Protein AF-B6JCN3-F1 (afdb_monomer_lite)

Foldseek 3Di:
DDDDDDDDDPPPPDDDPFDFFDWDFDQDPVRDTDTDTDGDPPGPCRVVSVVVNVVVVLVVQQVVCCVVPVGRPDDPDD

Structure (mmCIF, N/CA/C/O backbone):
data_AF-B6JCN3-F1
#
_entry.id   AF-B6JCN3-F1
#
loop_
_atom_site.group_PDB
_atom_site.id
_atom_site.type_symbol
_atom_site.label_atom_id
_atom_site.label_alt_id
_atom_site.label_comp_id
_atom_site.label_asym_id
_atom_site.label_entity_id
_atom_site.label_seq_id
_atom_site.pdbx_PDB_ins_code
_atom_site.Cartn_x
_atom_site.Cartn_y
_atom_site.Cartn_z
_atom_site.occupancy
_atom_site.B_iso_or_equiv
_atom_site.auth_seq_id
_atom_site.auth_comp_id
_atom_site.auth_asym_id
_atom_site.auth_atom_id
_atom_site.pdbx_PDB_model_num
ATOM 1 N N . MET A 1 1 ? 19.628 34.946 -17.865 1.00 34.47 1 MET A N 1
ATOM 2 C CA . MET A 1 1 ? 18.150 34.872 -17.937 1.00 34.47 1 MET A CA 1
ATOM 3 C C . MET A 1 1 ? 17.703 33.514 -17.414 1.00 34.47 1 MET A C 1
ATOM 5 O O . MET A 1 1 ? 17.998 32.511 -18.047 1.00 34.47 1 MET A O 1
ATOM 9 N N . ALA A 1 2 ? 17.076 33.458 -16.237 1.00 47.19 2 ALA A N 1
ATOM 10 C CA . ALA A 1 2 ? 16.628 32.203 -15.629 1.00 47.19 2 ALA A CA 1
ATOM 11 C C . ALA A 1 2 ? 15.155 31.939 -15.980 1.00 47.19 2 ALA A C 1
ATOM 13 O O . ALA A 1 2 ? 14.296 32.787 -15.743 1.00 47.19 2 ALA A O 1
ATOM 14 N N . LYS A 1 3 ? 14.859 30.773 -16.565 1.00 42.44 3 LYS A N 1
ATOM 15 C CA . LYS A 1 3 ? 13.501 30.365 -16.949 1.00 42.44 3 LYS A CA 1
ATOM 16 C C . LYS A 1 3 ? 12.824 29.674 -15.765 1.00 42.44 3 LYS A C 1
ATOM 18 O O . LYS A 1 3 ? 13.121 28.521 -15.468 1.00 42.44 3 LYS A O 1
ATOM 23 N N . VAL A 1 4 ? 11.914 30.375 -15.093 1.00 47.00 4 VAL A N 1
ATOM 24 C CA . VAL A 1 4 ? 11.113 29.805 -14.001 1.00 47.00 4 VAL A CA 1
ATOM 25 C C . VAL A 1 4 ? 9.878 29.132 -14.595 1.00 47.00 4 VAL A C 1
ATOM 27 O O . VAL A 1 4 ? 8.987 29.793 -15.123 1.00 47.00 4 VAL A O 1
ATOM 30 N N . VAL A 1 5 ? 9.822 27.802 -14.524 1.00 48.03 5 VAL A N 1
ATOM 31 C CA . VAL A 1 5 ? 8.641 27.023 -14.921 1.00 48.03 5 VAL A CA 1
ATOM 32 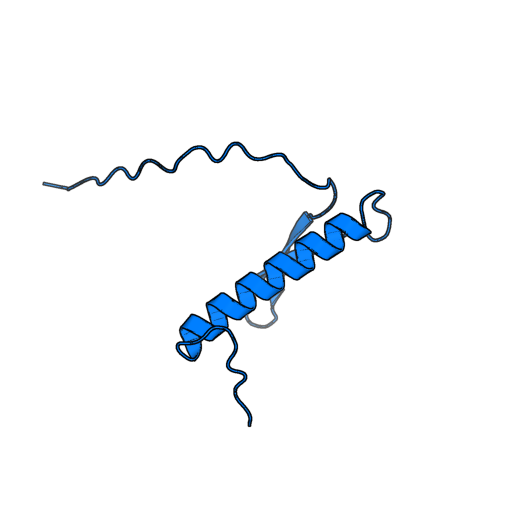C C . VAL A 1 5 ? 7.772 26.800 -13.687 1.00 48.03 5 VAL A C 1
ATOM 34 O O . VAL A 1 5 ? 8.052 25.933 -12.861 1.00 48.03 5 VAL A O 1
ATOM 37 N N . VAL A 1 6 ? 6.706 27.589 -13.552 1.00 51.69 6 VAL A N 1
ATOM 38 C CA . VAL A 1 6 ? 5.732 27.438 -12.463 1.00 51.69 6 VAL A CA 1
ATOM 39 C C . VAL A 1 6 ? 4.704 26.381 -12.865 1.00 51.69 6 VAL A C 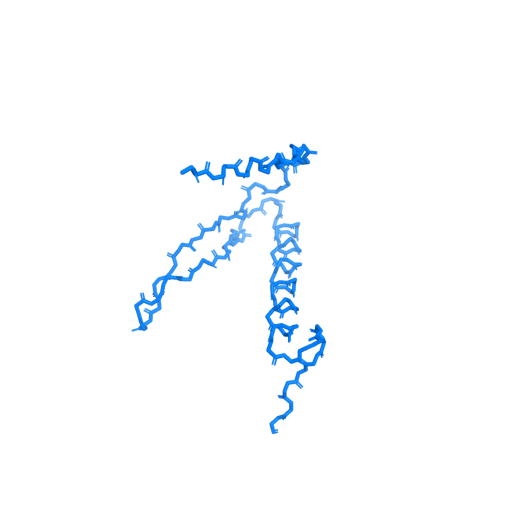1
ATOM 41 O O . VAL A 1 6 ? 3.732 26.662 -13.565 1.00 51.69 6 VAL A O 1
ATOM 44 N N . LYS A 1 7 ? 4.914 25.133 -12.437 1.00 48.53 7 LYS A N 1
ATOM 45 C CA . LYS A 1 7 ? 3.920 24.066 -12.602 1.00 48.53 7 LYS A CA 1
ATOM 46 C C . LYS A 1 7 ? 2.832 24.230 -11.536 1.00 48.53 7 LYS A C 1
ATOM 48 O O . LYS A 1 7 ? 3.077 23.996 -10.356 1.00 48.53 7 LYS A O 1
ATOM 53 N N . LYS A 1 8 ? 1.623 24.633 -11.945 1.00 48.16 8 LYS A N 1
ATOM 54 C CA . LYS A 1 8 ? 0.435 24.617 -11.076 1.00 48.16 8 LYS A CA 1
ATOM 55 C C . LYS A 1 8 ? 0.076 23.164 -10.760 1.00 48.16 8 LYS A C 1
ATOM 57 O O . LYS A 1 8 ? -0.429 22.445 -11.617 1.00 48.16 8 LYS A O 1
ATOM 62 N N . PHE A 1 9 ? 0.338 22.731 -9.532 1.00 50.28 9 PHE A N 1
ATOM 63 C CA . PHE A 1 9 ? -0.224 21.490 -9.013 1.00 50.28 9 PHE A CA 1
ATOM 64 C C . PHE A 1 9 ? -1.709 21.734 -8.741 1.00 50.28 9 PHE A C 1
ATOM 66 O O . PHE A 1 9 ? -2.061 22.591 -7.929 1.00 50.28 9 PHE A O 1
ATOM 73 N N . GLY A 1 10 ? -2.581 21.030 -9.466 1.00 42.56 10 GLY A N 1
ATOM 74 C CA . GLY A 1 10 ? -4.018 21.068 -9.218 1.00 42.56 10 GLY A CA 1
ATOM 75 C C . GLY A 1 10 ? -4.295 20.756 -7.749 1.00 42.56 10 GLY A C 1
ATOM 76 O O . GLY A 1 10 ? -3.747 19.800 -7.199 1.00 42.56 10 GLY A O 1
ATOM 77 N N . ARG A 1 11 ? -5.117 21.586 -7.099 1.00 51.72 11 ARG A N 1
ATOM 78 C CA . ARG A 1 11 ? -5.629 21.304 -5.757 1.00 51.72 11 ARG A CA 1
ATOM 79 C C . ARG A 1 11 ? -6.507 20.063 -5.855 1.00 51.72 11 ARG A C 1
ATOM 81 O O . ARG A 1 11 ? -7.683 20.159 -6.186 1.00 51.72 11 ARG A O 1
ATOM 88 N N . ALA A 1 12 ? -5.924 18.903 -5.576 1.00 51.78 12 ALA A N 1
ATOM 89 C CA . ALA A 1 12 ? -6.681 17.697 -5.304 1.00 51.78 12 ALA A CA 1
ATOM 90 C C . ALA A 1 12 ? -7.395 17.898 -3.961 1.00 51.78 12 ALA A C 1
ATOM 92 O O . ALA A 1 12 ? -6.880 17.562 -2.897 1.00 51.78 12 ALA A O 1
ATOM 93 N N . GLY A 1 13 ? -8.571 18.519 -4.009 1.00 63.44 13 GLY A N 1
ATOM 94 C CA . GLY A 1 13 ? -9.559 18.354 -2.960 1.00 63.44 13 GLY A CA 1
ATOM 95 C C . GLY A 1 13 ? -10.026 16.905 -3.004 1.00 63.44 13 GLY A C 1
ATOM 96 O O . GLY A 1 13 ? -10.783 16.532 -3.891 1.00 63.44 13 GLY A O 1
ATOM 97 N N . ALA A 1 14 ? -9.545 16.076 -2.082 1.00 49.34 14 ALA A N 1
ATOM 98 C CA . ALA A 1 14 ? -10.075 14.736 -1.879 1.00 49.34 14 ALA A CA 1
ATOM 99 C C . ALA A 1 14 ? -9.930 14.351 -0.402 1.00 49.34 14 ALA A C 1
ATOM 101 O O . ALA A 1 14 ? -8.824 14.306 0.132 1.00 49.34 14 ALA A O 1
ATOM 102 N N . LYS A 1 15 ? -11.101 14.172 0.226 1.00 51.22 15 LYS A N 1
ATOM 103 C CA . LYS A 1 15 ? -11.427 13.637 1.560 1.00 51.22 15 LYS A CA 1
ATOM 104 C C . LYS A 1 15 ? -10.234 13.085 2.348 1.00 51.22 15 LYS A C 1
ATOM 106 O O . LYS A 1 15 ? -9.602 12.147 1.884 1.00 51.22 15 LYS A O 1
ATOM 111 N N . LYS A 1 16 ? -9.998 13.588 3.569 1.00 55.66 16 LYS A N 1
ATOM 112 C CA . LYS A 1 16 ? -9.153 12.903 4.568 1.00 55.66 16 LYS A CA 1
ATOM 113 C C . LYS A 1 16 ? -9.765 11.520 4.850 1.00 55.66 16 LYS A C 1
ATOM 115 O O . LYS A 1 16 ? -10.870 11.514 5.390 1.00 55.66 16 LYS A O 1
ATOM 120 N N . PRO A 1 17 ? -9.113 10.383 4.547 1.00 54.59 17 PRO A N 1
ATOM 121 C CA . PRO A 1 17 ? -9.625 9.091 4.975 1.00 54.59 17 PRO A CA 1
ATOM 122 C C . PRO A 1 17 ? -8.736 8.502 6.078 1.00 54.59 17 PRO A C 1
ATOM 124 O O . PRO A 1 17 ? -7.515 8.447 5.932 1.00 54.59 17 PRO A O 1
ATOM 127 N N . ALA A 1 18 ? -9.417 8.068 7.138 1.00 53.56 18 ALA A N 1
ATOM 128 C CA . ALA A 1 18 ? -8.988 7.222 8.251 1.00 53.56 18 ALA A CA 1
ATOM 129 C C . ALA A 1 18 ? -7.862 7.773 9.160 1.00 53.56 18 ALA A C 1
ATOM 131 O O . ALA A 1 18 ? -6.727 8.053 8.771 1.00 53.56 18 ALA A O 1
ATOM 132 N N . GLY A 1 19 ? -8.240 8.023 10.414 1.00 52.88 19 GLY A N 1
ATOM 133 C CA . GLY A 1 19 ? -7.534 8.869 11.376 1.00 52.88 19 GLY A CA 1
ATOM 134 C C . GLY A 1 19 ? -6.321 8.251 12.069 1.00 52.88 19 GLY A C 1
ATOM 135 O O . GLY A 1 19 ? -5.883 8.825 13.063 1.00 52.88 19 GLY A O 1
ATOM 136 N N . SER A 1 20 ? -5.757 7.133 11.598 1.00 56.84 20 SER A N 1
ATOM 137 C CA . SER A 1 20 ? -4.716 6.434 12.370 1.00 56.84 20 SER A CA 1
ATOM 138 C C . SER A 1 20 ? -3.441 6.059 11.615 1.00 56.84 20 SER A C 1
ATOM 140 O O . SER A 1 20 ? -2.438 5.717 12.246 1.00 56.84 20 SER A O 1
ATOM 142 N N . VAL A 1 21 ? -3.388 6.195 10.284 1.00 57.12 21 VAL A N 1
ATOM 143 C CA . VAL A 1 21 ? -2.137 5.911 9.558 1.00 57.12 21 VAL A CA 1
ATOM 144 C C . VAL A 1 21 ? -1.101 7.010 9.818 1.00 57.12 21 VAL A C 1
ATOM 146 O O . VAL A 1 21 ? -1.061 8.050 9.155 1.00 57.12 21 VAL A O 1
ATOM 149 N N . LYS A 1 22 ? -0.212 6.768 10.784 1.00 67.25 22 LYS A N 1
ATOM 150 C CA . LYS A 1 22 ? 0.914 7.649 11.116 1.00 67.25 22 LYS A CA 1
ATOM 151 C C . LYS A 1 22 ? 2.121 7.250 10.279 1.00 67.25 22 LYS A C 1
ATOM 153 O O . LYS A 1 22 ? 2.498 6.084 10.226 1.00 67.25 22 LYS A O 1
ATOM 158 N N . SER A 1 23 ? 2.786 8.214 9.649 1.00 66.19 23 SER A N 1
ATOM 159 C CA . SER A 1 23 ? 4.084 7.944 9.027 1.00 66.19 23 SER A CA 1
ATOM 160 C C . SER A 1 23 ? 5.209 8.183 10.023 1.00 66.19 23 SER A C 1
ATOM 162 O O . SER A 1 23 ? 5.363 9.306 10.503 1.00 66.19 23 SER A O 1
ATOM 164 N N . LYS A 1 24 ? 6.016 7.159 10.292 1.00 71.75 24 LYS A N 1
ATOM 165 C CA . LYS A 1 24 ? 7.239 7.266 11.091 1.00 71.75 24 LYS A CA 1
ATOM 166 C C . LYS A 1 24 ? 8.454 7.214 10.170 1.00 71.75 24 LYS A C 1
ATOM 168 O O . LYS A 1 24 ? 8.454 6.503 9.169 1.00 71.75 24 LYS A O 1
ATOM 173 N N . ILE A 1 25 ? 9.486 7.988 10.488 1.00 76.06 25 ILE A N 1
ATOM 174 C CA . ILE A 1 25 ? 10.791 7.867 9.834 1.00 76.06 25 ILE A CA 1
ATOM 175 C C . ILE A 1 25 ? 11.620 6.929 10.703 1.00 76.06 25 ILE A C 1
ATOM 177 O O . ILE A 1 25 ? 11.823 7.208 11.880 1.00 76.06 25 ILE A O 1
ATOM 181 N N . VAL A 1 26 ? 12.063 5.819 10.126 1.00 75.56 26 VAL A N 1
ATOM 182 C CA . VAL A 1 26 ? 12.925 4.836 10.782 1.00 75.56 26 VAL A CA 1
ATOM 183 C C . VAL A 1 26 ? 14.302 4.924 10.140 1.00 75.56 26 VAL A C 1
ATOM 185 O O . VAL A 1 26 ? 14.410 5.031 8.917 1.00 75.56 26 VAL A O 1
ATOM 188 N N . VAL A 1 27 ? 15.351 4.926 10.956 1.00 76.56 27 VAL A N 1
ATOM 189 C CA . VAL A 1 27 ? 16.736 4.887 10.478 1.00 76.56 27 VAL A CA 1
ATOM 190 C C . VAL A 1 27 ? 17.169 3.428 10.440 1.00 76.56 27 VAL A C 1
ATOM 192 O O . VAL A 1 27 ? 17.110 2.743 11.458 1.00 76.56 27 VAL A O 1
ATOM 195 N N . GLY A 1 28 ? 17.531 2.945 9.253 1.00 75.06 28 GLY A N 1
ATOM 196 C CA . GLY A 1 28 ? 18.079 1.607 9.070 1.00 75.06 28 GLY A CA 1
ATOM 197 C C . GLY A 1 28 ? 19.514 1.494 9.601 1.00 75.06 28 GLY A C 1
ATOM 198 O O . GLY A 1 28 ? 20.166 2.512 9.840 1.00 75.06 28 GLY A O 1
ATOM 199 N N . PRO A 1 29 ? 20.038 0.268 9.759 1.00 69.38 29 PRO A N 1
ATOM 200 C CA . PRO A 1 29 ? 21.418 0.028 10.199 1.00 69.38 29 PRO A CA 1
ATOM 201 C C . PRO A 1 29 ? 22.475 0.598 9.233 1.00 69.38 29 PRO A C 1
ATOM 203 O O . PRO A 1 29 ? 23.614 0.821 9.620 1.00 69.38 29 PRO A O 1
ATOM 206 N N . ASP A 1 30 ? 22.086 0.889 7.993 1.00 79.06 30 ASP A N 1
ATOM 207 C CA . ASP A 1 30 ? 22.879 1.567 6.964 1.00 79.06 30 ASP A CA 1
ATOM 208 C C . ASP A 1 30 ? 22.803 3.108 7.044 1.00 79.06 30 ASP A C 1
ATOM 210 O O . ASP A 1 30 ? 23.255 3.809 6.138 1.00 79.06 30 ASP A O 1
ATOM 214 N N . GLY A 1 31 ? 22.181 3.655 8.095 1.00 80.19 31 GLY A N 1
ATOM 215 C CA . GLY A 1 31 ? 21.960 5.090 8.277 1.00 80.19 31 GLY A CA 1
ATOM 216 C C . GLY A 1 31 ? 20.879 5.678 7.363 1.00 80.19 31 GLY A C 1
ATOM 217 O O . GLY A 1 31 ? 20.620 6.886 7.412 1.00 80.19 31 GLY A O 1
ATOM 218 N N . ARG A 1 32 ? 20.209 4.866 6.530 1.00 79.25 32 ARG A N 1
ATOM 219 C CA . ARG A 1 32 ? 19.187 5.370 5.605 1.00 79.25 32 ARG A CA 1
ATOM 220 C C . ARG A 1 32 ? 17.871 5.627 6.321 1.00 79.25 32 ARG A C 1
ATOM 222 O O . ARG A 1 32 ? 17.349 4.795 7.059 1.00 79.25 32 ARG A O 1
ATOM 229 N N . ARG A 1 33 ? 17.287 6.795 6.047 1.00 77.44 33 ARG A N 1
ATOM 230 C CA . ARG A 1 33 ? 15.966 7.187 6.548 1.00 77.44 33 ARG A CA 1
ATOM 231 C C . ARG A 1 33 ? 14.882 6.589 5.661 1.00 77.44 33 ARG A C 1
ATOM 233 O O . ARG A 1 33 ? 14.692 7.028 4.529 1.00 77.44 33 ARG A O 1
ATOM 240 N N . THR A 1 34 ? 14.134 5.634 6.197 1.00 72.31 34 THR A N 1
ATOM 241 C CA . THR A 1 34 ? 12.992 5.024 5.516 1.00 72.31 34 THR A CA 1
ATOM 242 C C . THR A 1 34 ? 11.698 5.509 6.150 1.00 72.31 34 THR A C 1
ATOM 244 O O . THR A 1 34 ? 11.507 5.437 7.362 1.00 72.31 34 THR A O 1
ATOM 247 N N . LYS A 1 35 ? 10.784 6.021 5.324 1.00 75.00 35 LYS A N 1
ATOM 248 C CA . LYS A 1 35 ? 9.434 6.370 5.770 1.00 75.00 35 LYS A CA 1
ATOM 249 C C . LYS A 1 35 ? 8.597 5.094 5.832 1.00 75.00 35 LYS A C 1
ATOM 251 O O . LYS A 1 35 ? 8.320 4.496 4.794 1.00 75.00 35 LYS A O 1
ATOM 256 N N . VAL A 1 36 ? 8.201 4.705 7.037 1.00 73.69 36 VAL A N 1
ATOM 257 C CA . VAL A 1 36 ? 7.354 3.544 7.313 1.00 73.69 36 VAL A CA 1
ATOM 258 C C . VAL A 1 36 ? 5.959 4.040 7.680 1.00 73.69 36 VAL A C 1
ATOM 260 O O . VAL A 1 36 ? 5.797 4.996 8.443 1.00 73.69 36 VAL A O 1
ATOM 263 N N . LEU A 1 37 ? 4.940 3.419 7.097 1.00 71.38 37 LEU A N 1
ATOM 264 C CA . LEU A 1 37 ? 3.553 3.637 7.489 1.00 71.38 37 LEU A CA 1
ATOM 265 C C . LEU A 1 37 ? 3.264 2.730 8.690 1.00 71.38 37 LEU A C 1
ATOM 267 O O . LEU A 1 37 ? 3.526 1.533 8.627 1.00 71.38 37 LEU A O 1
ATOM 271 N N . ALA A 1 38 ? 2.777 3.307 9.784 1.00 69.19 38 ALA A N 1
ATOM 272 C CA . ALA A 1 38 ? 2.404 2.595 10.997 1.00 69.19 38 ALA A CA 1
ATOM 273 C C . ALA A 1 38 ? 0.888 2.687 11.191 1.00 69.19 38 ALA A C 1
ATOM 275 O O . ALA A 1 38 ? 0.304 3.756 11.000 1.00 69.19 38 ALA A O 1
ATOM 276 N N . ILE A 1 39 ? 0.283 1.569 11.580 1.00 75.19 39 ILE A N 1
ATOM 277 C CA . ILE A 1 39 ? -1.136 1.469 11.929 1.00 75.19 39 ILE A CA 1
ATOM 278 C C . ILE A 1 39 ? -1.223 1.198 13.426 1.00 75.19 39 ILE A C 1
ATOM 280 O O . ILE A 1 39 ? -0.418 0.440 13.968 1.00 75.19 39 ILE A O 1
ATOM 284 N N . ASP A 1 40 ? -2.188 1.831 14.083 1.00 72.88 40 ASP A N 1
ATOM 285 C CA . ASP A 1 40 ? -2.577 1.489 15.446 1.00 72.88 40 ASP A CA 1
ATOM 286 C C . ASP A 1 40 ? -3.579 0.328 15.426 1.00 72.88 40 ASP A C 1
ATOM 288 O O . ASP A 1 40 ? -4.64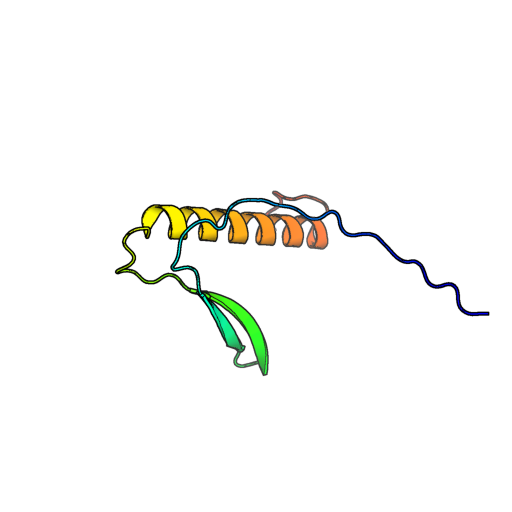7 0.448 14.824 1.00 72.88 40 ASP A O 1
ATOM 292 N N . ALA A 1 41 ? -3.245 -0.783 16.085 1.00 72.25 41 ALA A N 1
ATOM 293 C CA . ALA A 1 41 ? -4.110 -1.960 16.169 1.00 72.25 41 ALA A CA 1
ATOM 294 C C . ALA A 1 41 ? -5.424 -1.691 16.923 1.00 72.25 41 ALA A C 1
ATOM 296 O O . ALA A 1 41 ? -6.404 -2.392 16.697 1.00 72.25 41 ALA A O 1
ATOM 297 N N . ASN A 1 42 ? -5.466 -0.655 17.768 1.00 76.81 42 ASN A N 1
ATOM 298 C CA . ASN A 1 42 ? -6.659 -0.260 18.519 1.00 76.81 42 ASN A CA 1
ATOM 299 C C . ASN A 1 42 ? -7.485 0.826 17.803 1.00 76.81 42 ASN A C 1
ATOM 301 O O . ASN A 1 42 ? -8.383 1.422 18.398 1.00 76.81 42 ASN A O 1
ATOM 305 N N . SER A 1 43 ? -7.176 1.123 16.536 1.00 72.00 43 SER A N 1
ATOM 306 C CA . SER A 1 43 ? -7.929 2.091 15.734 1.00 72.00 43 SER A CA 1
ATOM 307 C C . SER A 1 43 ? -9.359 1.606 15.487 1.00 72.00 43 SER A C 1
ATOM 309 O O . SER A 1 43 ? -9.576 0.479 15.044 1.00 72.00 43 SER A O 1
ATOM 311 N N . THR A 1 44 ? -10.343 2.490 15.660 1.00 77.06 44 THR A N 1
ATOM 312 C CA . THR A 1 44 ? -11.739 2.227 15.271 1.00 77.06 44 THR A CA 1
ATOM 313 C C . THR A 1 44 ? -11.902 2.051 13.758 1.00 77.06 44 THR A C 1
ATOM 315 O O . THR A 1 44 ? -12.879 1.456 13.316 1.00 77.06 44 THR A O 1
ATOM 318 N N . THR A 1 45 ? -10.931 2.517 12.963 1.00 78.62 45 THR A N 1
ATOM 319 C CA . THR A 1 45 ? -10.894 2.394 11.496 1.00 78.62 45 THR A CA 1
ATOM 320 C C . THR A 1 45 ? -9.820 1.419 11.009 1.00 78.62 45 THR A C 1
ATOM 322 O O . THR A 1 45 ? -9.395 1.496 9.858 1.00 78.62 45 THR A O 1
ATOM 325 N N . PHE A 1 46 ? -9.372 0.483 11.858 1.00 76.81 46 PHE A N 1
ATOM 326 C CA . PHE A 1 46 ? -8.228 -0.396 11.575 1.00 76.81 46 PHE A CA 1
ATOM 327 C C . PHE A 1 46 ? -8.302 -1.108 10.216 1.00 76.81 46 PHE A C 1
ATOM 329 O O . PHE A 1 46 ? -7.311 -1.158 9.493 1.00 76.81 46 PHE A O 1
ATOM 336 N N . SER A 1 47 ? -9.471 -1.636 9.841 1.00 77.25 47 SER A N 1
ATOM 337 C CA . SER A 1 47 ? -9.649 -2.342 8.564 1.00 77.25 47 SER A CA 1
ATOM 338 C C . SER A 1 47 ? -9.419 -1.424 7.354 1.00 77.25 47 SER A C 1
ATOM 340 O O . SER A 1 47 ? -8.701 -1.785 6.419 1.00 77.25 47 SER A O 1
ATOM 342 N N . GLU A 1 48 ? -9.954 -0.202 7.399 1.00 78.25 48 GLU A N 1
ATOM 343 C CA . GLU A 1 48 ? -9.787 0.806 6.347 1.00 78.25 48 GLU A CA 1
ATOM 344 C C . GLU A 1 48 ? -8.343 1.322 6.293 1.00 78.25 48 GLU A C 1
ATOM 346 O O . GLU A 1 48 ? -7.772 1.463 5.209 1.00 78.25 48 GLU A O 1
ATOM 351 N N . ASP A 1 49 ? -7.732 1.539 7.462 1.00 75.44 49 ASP A N 1
ATOM 352 C CA . ASP A 1 49 ? -6.328 1.929 7.609 1.00 75.44 49 ASP A CA 1
ATOM 353 C C . ASP A 1 49 ? -5.391 0.858 7.014 1.00 75.44 49 ASP A C 1
ATOM 355 O O . ASP A 1 49 ? -4.441 1.178 6.289 1.00 75.44 49 ASP A O 1
ATOM 359 N N . LEU A 1 50 ? -5.680 -0.422 7.276 1.00 83.25 50 LEU A N 1
ATOM 360 C CA . LEU A 1 50 ? -4.917 -1.565 6.775 1.00 83.25 50 LEU A CA 1
ATOM 361 C C . LEU A 1 50 ? -5.055 -1.723 5.268 1.00 83.25 50 LEU A C 1
ATOM 363 O O . LEU A 1 50 ? -4.047 -1.877 4.575 1.00 83.25 50 LEU A O 1
ATOM 367 N N . HIS A 1 51 ? -6.275 -1.609 4.746 1.00 84.00 51 HIS A N 1
ATOM 368 C CA . HIS A 1 51 ? -6.508 -1.624 3.309 1.00 84.00 51 HIS A CA 1
ATOM 369 C C . HIS A 1 51 ? -5.771 -0.467 2.613 1.00 84.00 51 HIS A C 1
ATOM 371 O O . HIS A 1 51 ? -5.068 -0.677 1.622 1.00 84.00 51 HIS A O 1
ATOM 377 N N . LEU A 1 52 ? -5.849 0.751 3.160 1.00 82.19 52 LEU A N 1
ATOM 378 C CA . LEU A 1 52 ? -5.157 1.923 2.618 1.00 82.19 52 LEU A CA 1
ATOM 379 C C . LEU A 1 52 ? -3.633 1.729 2.595 1.00 82.19 52 LEU A C 1
ATOM 381 O O . LEU A 1 52 ? -2.971 2.068 1.608 1.00 82.19 52 LEU A O 1
ATOM 385 N N . LEU A 1 53 ? -3.062 1.200 3.678 1.00 83.12 53 LEU A N 1
ATOM 386 C CA . LEU A 1 53 ? -1.629 0.934 3.776 1.00 83.12 53 LEU A CA 1
ATOM 387 C C . LEU A 1 53 ? -1.192 -0.133 2.772 1.00 83.12 53 LEU A C 1
ATOM 389 O O . LEU A 1 53 ? -0.174 0.047 2.098 1.00 83.12 53 LEU A O 1
ATOM 393 N N . PHE A 1 54 ? -1.971 -1.208 2.641 1.00 84.75 54 PHE A N 1
ATOM 394 C CA . PHE A 1 54 ? -1.711 -2.272 1.679 1.00 84.75 54 PHE A CA 1
ATOM 395 C C . PHE A 1 54 ? -1.683 -1.728 0.247 1.00 84.75 54 PHE A C 1
ATOM 397 O O . PHE A 1 54 ? -0.680 -1.899 -0.448 1.00 84.75 54 PHE A O 1
ATOM 404 N N . VAL A 1 55 ? -2.715 -0.980 -0.162 1.00 86.62 55 VAL A N 1
ATOM 405 C CA . VAL A 1 55 ? -2.792 -0.369 -1.501 1.00 86.62 55 VAL A CA 1
ATOM 406 C C . VAL A 1 55 ? -1.573 0.513 -1.775 1.00 86.62 55 VAL A C 1
ATOM 408 O O . VAL A 1 55 ? -0.915 0.360 -2.804 1.00 86.62 55 VAL A O 1
ATOM 411 N N . LYS A 1 56 ? -1.198 1.390 -0.835 1.00 84.62 56 LYS A N 1
ATOM 412 C CA . LYS A 1 56 ? -0.040 2.283 -1.009 1.00 84.62 56 LYS A CA 1
ATOM 413 C C . LYS A 1 56 ? 1.284 1.535 -1.132 1.00 84.62 56 LYS A C 1
ATOM 415 O O . LYS A 1 56 ? 2.147 1.946 -1.911 1.00 84.62 56 LYS A O 1
ATOM 420 N N . 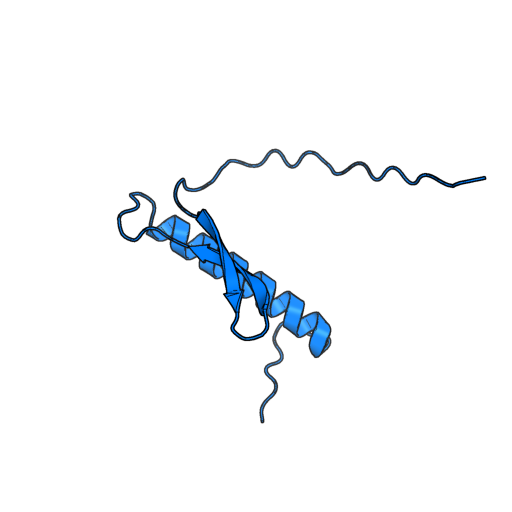ASN A 1 57 ? 1.462 0.458 -0.373 1.00 84.62 57 ASN A N 1
ATOM 421 C CA . ASN A 1 57 ? 2.671 -0.355 -0.452 1.00 84.62 57 ASN A CA 1
ATOM 422 C C . ASN A 1 57 ? 2.751 -1.114 -1.779 1.00 84.62 57 ASN A C 1
ATOM 424 O O . ASN A 1 57 ? 3.814 -1.121 -2.399 1.00 84.62 57 ASN A O 1
ATOM 428 N N . VAL A 1 58 ? 1.637 -1.676 -2.257 1.00 87.44 58 VAL A N 1
ATOM 429 C CA . VAL A 1 58 ? 1.575 -2.342 -3.566 1.00 87.44 58 VAL A CA 1
ATOM 430 C C . VAL A 1 58 ? 1.853 -1.351 -4.694 1.00 87.44 58 VAL A C 1
ATOM 432 O O . VAL A 1 58 ? 2.679 -1.627 -5.560 1.00 87.44 58 VAL A O 1
ATOM 435 N N . GLU A 1 59 ? 1.245 -0.163 -4.676 1.00 87.06 59 GLU A N 1
ATOM 436 C CA . GLU A 1 59 ? 1.529 0.879 -5.670 1.00 87.06 59 GLU A CA 1
ATOM 437 C C . GLU A 1 59 ? 3.007 1.274 -5.691 1.00 87.06 59 GLU A C 1
ATOM 439 O O . GLU A 1 59 ? 3.596 1.437 -6.764 1.00 87.06 59 GLU A O 1
ATOM 444 N N . LYS A 1 60 ? 3.621 1.423 -4.512 1.00 85.94 60 LYS A N 1
ATOM 445 C CA . LYS A 1 60 ? 5.050 1.719 -4.397 1.00 85.94 60 LYS A CA 1
ATOM 446 C C . LYS A 1 60 ? 5.891 0.591 -4.997 1.00 85.94 60 LYS A C 1
ATOM 448 O O . LYS A 1 60 ? 6.744 0.877 -5.834 1.00 85.94 60 LYS A O 1
ATOM 453 N N . ALA A 1 61 ? 5.611 -0.660 -4.637 1.00 85.06 61 ALA A N 1
ATOM 454 C CA . ALA A 1 61 ? 6.314 -1.824 -5.170 1.00 85.06 61 ALA A CA 1
ATOM 455 C C . ALA A 1 61 ? 6.182 -1.917 -6.698 1.00 85.06 61 ALA A C 1
ATOM 457 O O . ALA A 1 61 ? 7.175 -2.104 -7.392 1.00 85.06 61 ALA A O 1
ATOM 458 N N . ARG A 1 62 ? 4.987 -1.677 -7.254 1.00 86.88 62 ARG A N 1
ATOM 459 C CA . ARG A 1 62 ? 4.771 -1.658 -8.710 1.00 86.88 62 ARG A CA 1
ATOM 460 C C . ARG A 1 62 ? 5.581 -0.562 -9.400 1.00 86.88 62 ARG A C 1
ATOM 462 O O . ARG A 1 62 ? 6.169 -0.813 -10.447 1.00 86.88 62 ARG A O 1
ATOM 469 N N . ARG A 1 63 ? 5.666 0.642 -8.821 1.00 86.44 63 ARG A N 1
ATOM 470 C CA . ARG A 1 63 ? 6.513 1.727 -9.360 1.00 86.44 63 ARG A CA 1
ATOM 471 C C . ARG A 1 63 ? 7.995 1.363 -9.331 1.00 86.44 63 ARG A C 1
ATOM 473 O O . ARG A 1 63 ? 8.712 1.650 -10.287 1.00 86.44 63 ARG A O 1
ATOM 480 N N . GLU A 1 64 ? 8.448 0.739 -8.250 1.00 85.38 64 GLU A N 1
ATOM 481 C CA . GLU A 1 64 ? 9.824 0.254 -8.123 1.00 85.38 64 GLU A CA 1
ATOM 482 C C . GLU A 1 64 ? 10.116 -0.864 -9.134 1.00 85.38 64 GLU A C 1
ATOM 484 O O . GLU A 1 64 ? 11.146 -0.811 -9.805 1.00 85.38 64 GLU A O 1
ATOM 489 N N . ASN A 1 65 ? 9.174 -1.786 -9.351 1.00 85.19 65 ASN A N 1
ATOM 490 C CA . ASN A 1 65 ? 9.276 -2.831 -10.368 1.00 85.19 65 ASN A CA 1
ATOM 491 C C . ASN A 1 65 ? 9.337 -2.257 -11.786 1.00 85.19 65 ASN A C 1
ATOM 493 O O . ASN A 1 65 ? 10.190 -2.668 -12.566 1.00 85.19 65 ASN A O 1
ATOM 497 N N . VAL A 1 66 ? 8.505 -1.263 -12.122 1.00 85.38 66 VAL A N 1
ATOM 498 C CA . VAL A 1 66 ? 8.597 -0.576 -13.424 1.00 85.38 66 VAL A CA 1
ATOM 499 C C . VAL A 1 66 ? 9.979 0.046 -13.597 1.00 85.38 66 VAL A C 1
ATOM 501 O O . VAL A 1 66 ? 10.591 -0.104 -14.652 1.00 85.38 66 VAL A O 1
ATOM 504 N N . LYS A 1 67 ? 10.501 0.706 -12.559 1.00 83.31 67 LYS A N 1
ATOM 505 C CA . LYS A 1 67 ? 11.822 1.341 -12.608 1.00 83.31 67 LYS A CA 1
ATOM 506 C C . LYS A 1 67 ? 12.956 0.324 -12.774 1.00 83.31 67 LYS A C 1
ATOM 508 O O . LYS A 1 67 ? 13.924 0.618 -13.464 1.00 83.31 67 LYS A O 1
ATOM 513 N N . ALA A 1 68 ? 12.853 -0.839 -12.135 1.00 82.25 68 ALA A N 1
ATOM 514 C CA . ALA A 1 68 ? 13.893 -1.863 -12.156 1.00 82.25 68 ALA A CA 1
ATOM 515 C C . ALA A 1 68 ? 13.808 -2.801 -13.375 1.00 82.25 68 ALA A C 1
ATOM 517 O O . ALA A 1 68 ? 14.838 -3.242 -13.877 1.00 82.25 68 ALA A O 1
ATOM 518 N N . PHE A 1 69 ? 12.599 -3.114 -13.847 1.00 83.12 69 PHE A N 1
ATOM 519 C CA . PHE A 1 69 ? 12.336 -4.202 -14.800 1.00 83.12 69 PHE A CA 1
ATOM 520 C C . PHE A 1 69 ? 11.541 -3.776 -16.042 1.00 83.12 69 PHE A C 1
ATOM 522 O O . PHE A 1 69 ? 11.246 -4.621 -16.889 1.00 83.12 69 PHE A O 1
ATOM 529 N N . GLY A 1 70 ? 11.146 -2.504 -16.143 1.00 83.56 70 GLY A N 1
ATOM 530 C CA . GLY A 1 70 ? 10.333 -1.976 -17.244 1.00 83.56 70 GLY A CA 1
ATOM 531 C C . GLY A 1 70 ? 8.860 -2.400 -17.211 1.00 83.56 70 GLY A C 1
ATOM 532 O O . GLY A 1 70 ? 8.109 -2.053 -18.115 1.00 83.56 70 GLY A O 1
ATOM 533 N N . SER A 1 71 ? 8.421 -3.139 -16.185 1.00 81.56 71 SER A N 1
ATOM 534 C CA . SER A 1 71 ? 7.026 -3.573 -16.024 1.00 81.56 71 SER A CA 1
ATOM 535 C C . SER A 1 71 ? 6.640 -3.655 -14.547 1.00 81.56 71 SER A C 1
ATOM 537 O O . SER A 1 71 ? 7.499 -3.905 -13.703 1.00 81.56 71 SER A O 1
ATOM 539 N N . ALA A 1 72 ? 5.357 -3.475 -14.236 1.00 80.50 72 ALA A N 1
ATOM 540 C CA . ALA A 1 72 ? 4.869 -3.412 -12.858 1.00 80.50 72 ALA A CA 1
ATOM 541 C C . ALA A 1 72 ? 4.850 -4.768 -12.135 1.00 80.50 72 ALA A C 1
ATOM 543 O O . ALA A 1 72 ? 5.015 -4.812 -10.915 1.00 80.50 72 ALA A O 1
ATOM 544 N N . ASP A 1 73 ? 4.677 -5.857 -12.886 1.00 78.62 73 ASP A N 1
ATOM 545 C CA . ASP A 1 73 ? 4.316 -7.164 -12.327 1.00 78.62 73 ASP A CA 1
ATOM 546 C C . ASP A 1 73 ? 5.454 -8.198 -12.448 1.00 78.62 73 ASP A C 1
ATOM 548 O O . ASP A 1 73 ? 5.302 -9.353 -12.056 1.00 78.62 73 ASP A O 1
ATOM 552 N N . ARG A 1 74 ? 6.629 -7.798 -12.962 1.00 69.75 74 ARG A N 1
ATOM 553 C CA . ARG A 1 74 ? 7.794 -8.689 -13.036 1.00 69.75 74 ARG A CA 1
ATOM 554 C C . ARG A 1 74 ? 8.422 -8.888 -11.662 1.00 69.75 74 ARG A C 1
ATOM 556 O O . ARG A 1 74 ? 8.999 -7.967 -11.089 1.00 69.75 74 ARG A O 1
ATOM 563 N N . VAL A 1 75 ? 8.385 -10.132 -11.200 1.00 59.50 75 VAL A N 1
ATOM 564 C CA . VAL A 1 75 ? 9.227 -10.641 -10.118 1.00 59.50 75 VAL A CA 1
ATOM 565 C C . VAL A 1 75 ? 10.513 -11.174 -10.745 1.00 59.50 75 VAL A C 1
ATOM 567 O O . VAL A 1 75 ? 10.469 -11.949 -11.701 1.00 59.50 75 VAL A O 1
ATOM 570 N N . ARG A 1 76 ? 11.674 -10.755 -10.232 1.00 58.69 76 ARG A N 1
ATOM 571 C CA . ARG A 1 76 ? 12.958 -11.350 -10.619 1.00 58.69 76 ARG A CA 1
ATOM 572 C C . ARG A 1 76 ? 13.002 -12.765 -10.045 1.00 58.69 76 ARG A C 1
ATOM 574 O O . ARG A 1 76 ? 13.273 -12.929 -8.860 1.00 58.69 76 ARG A O 1
ATOM 581 N N . VAL A 1 77 ? 12.695 -13.762 -10.869 1.00 58.56 77 VAL A N 1
ATOM 5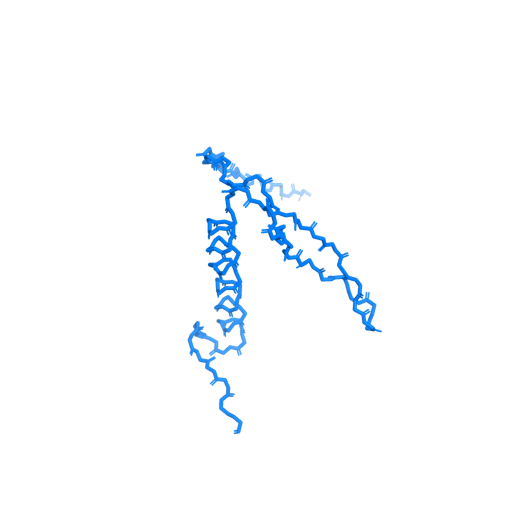82 C CA . VAL 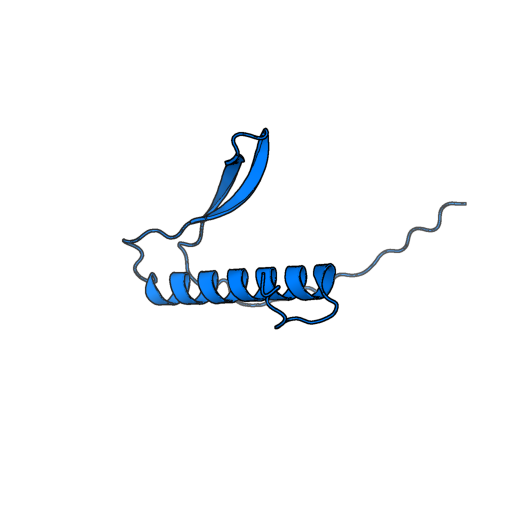A 1 77 ? 12.913 -15.168 -10.517 1.00 58.56 77 VAL A CA 1
ATOM 583 C C . VAL A 1 77 ? 14.427 -15.372 -10.454 1.00 58.56 77 VAL A C 1
ATOM 585 O O . VAL A 1 77 ? 15.136 -14.985 -11.388 1.00 58.56 77 VAL A O 1
ATOM 588 N N . ARG A 1 78 ? 14.917 -15.849 -9.312 1.00 52.22 78 ARG A N 1
ATOM 589 C CA . ARG A 1 78 ? 16.328 -16.154 -9.080 1.00 52.22 78 ARG A CA 1
ATOM 590 C C . ARG A 1 78 ? 16.531 -17.655 -9.148 1.00 52.22 78 ARG A C 1
ATOM 592 O O . ARG A 1 78 ? 15.608 -18.362 -8.691 1.00 52.22 78 ARG A O 1
#

Secondary structure (DSSP, 8-state):
------------------TT-EEEEEE-TTS-EEEEEE--TT-TTHHHHHHHHHHHHHHHHHHHHHHHHSSSS-----

Organism: Afipia carboxidovorans (strain ATCC 49405 / DSM 1227 / KCTC 32145 / OM5) (NCBI:txid504832)

pLDDT: mean 70.08, std 14.04, range [34.47, 87.44]

Sequence (78 aa):
MAKVVVKKFGRAGAKKPAGSVKSKIVVGPDGRRTKVLAIDANSTTFSEDLHLLFVKNVEKARRENVKAFGSADRVRVR

Radius of gyration: 17.57 Å; chains: 1; bounding box: 35×51×36 Å